Protein AF-A0A318UKC9-F1 (afdb_monomer_lite)

Secondary structure (DSSP, 8-state):
--EEEEEEEE-----TT-TT----TT-EEEEEEETTTTEEEEE-TTS-EEEEEBTTTEEEE-TTGGGS-HHHHHHHHHHHTSEEETTEEEEEHHHHHHHH---HHHHHHHHHHHHHTTSEEEEE-TTSPEEEEE------

pLDDT: mean 85.97, std 11.5, range [33.5, 97.12]

Radius of gyration: 19.3 Å; chains: 1; bounding box: 44×30×53 Å

Foldseek 3Di:
DDKDWFKKAFQDDDPPVDPPFPDDHRDIDIFIADPVQQWTWDQTPVRDIDIAHDPPGIDTDDVVVVPDDPLLNQLLVQQCPADQDPNFRKDFLVSSCVRRVDDSVVVVVSLVVCVVQVQWDWDADPVGTIMITGPHRDDD

Sequence (140 aa):
MKTQDVKFKVTKIEDSRKNGSTIEIGSIYDGILNKNNNAVWFNDVNDQSWVFWVNDTCELIDQNEQFLTELEQQVVSALKDGDDFEDMPTECIENLEDRTGMSTKVLRGVLSSLIKKDIVQSGEFPNGLTAFHYRGISHS

Structure (mmCIF, N/CA/C/O backbone):
data_AF-A0A318UKC9-F1
#
_entry.id   AF-A0A318UKC9-F1
#
loop_
_atom_site.group_PDB
_atom_site.id
_atom_site.type_symbol
_atom_site.label_atom_id
_atom_site.label_alt_id
_atom_site.label_comp_id
_atom_site.label_asym_id
_atom_site.label_entity_id
_atom_site.label_seq_id
_atom_site.pdbx_PDB_ins_code
_atom_site.Cartn_x
_atom_site.Cartn_y
_atom_site.Cartn_z
_atom_site.occupancy
_atom_site.B_iso_or_equiv
_atom_site.auth_seq_id
_atom_site.auth_comp_id
_atom_site.auth_asym_id
_atom_site.auth_atom_id
_atom_site.pdbx_PDB_model_num
ATOM 1 N N . MET A 1 1 ? -0.225 -17.205 25.762 1.00 57.81 1 MET A N 1
ATOM 2 C CA . MET A 1 1 ? -1.054 -16.596 24.696 1.00 57.81 1 MET A CA 1
ATOM 3 C C . MET A 1 1 ? -0.142 -15.767 23.818 1.00 57.81 1 MET A C 1
ATOM 5 O O . MET A 1 1 ? 0.728 -15.107 24.368 1.00 57.81 1 MET A O 1
ATOM 9 N N . LYS A 1 2 ? -0.284 -15.843 22.490 1.00 72.62 2 LYS A N 1
ATOM 10 C CA . LYS A 1 2 ? 0.445 -14.958 21.574 1.00 72.62 2 LYS A CA 1
ATOM 11 C C . LYS A 1 2 ? -0.449 -13.759 21.272 1.00 72.62 2 LYS A C 1
ATOM 13 O O . LYS A 1 2 ? -1.418 -13.896 20.528 1.00 72.62 2 LYS A O 1
ATOM 18 N N . THR A 1 3 ? -0.143 -12.631 21.897 1.00 85.62 3 THR A N 1
ATOM 19 C CA . THR A 1 3 ? -0.773 -11.337 21.625 1.00 85.62 3 THR A CA 1
ATOM 20 C C . THR A 1 3 ? 0.171 -10.474 20.796 1.00 85.62 3 THR A C 1
ATOM 22 O O . THR A 1 3 ? 1.388 -10.610 20.921 1.00 85.62 3 THR A O 1
ATOM 25 N N . GLN A 1 4 ? -0.380 -9.630 19.930 1.00 84.25 4 GLN A N 1
ATOM 26 C CA . GLN A 1 4 ? 0.377 -8.689 19.108 1.00 84.25 4 GLN A CA 1
ATOM 27 C C . GLN A 1 4 ? -0.397 -7.376 19.007 1.00 84.25 4 GLN A C 1
ATOM 29 O O . GLN A 1 4 ? -1.589 -7.403 18.712 1.00 84.25 4 GLN A O 1
ATOM 34 N N . ASP A 1 5 ? 0.277 -6.250 19.218 1.00 88.06 5 ASP A N 1
ATOM 35 C CA . ASP A 1 5 ? -0.283 -4.934 18.924 1.00 88.06 5 ASP A CA 1
ATOM 36 C C . ASP A 1 5 ? -0.453 -4.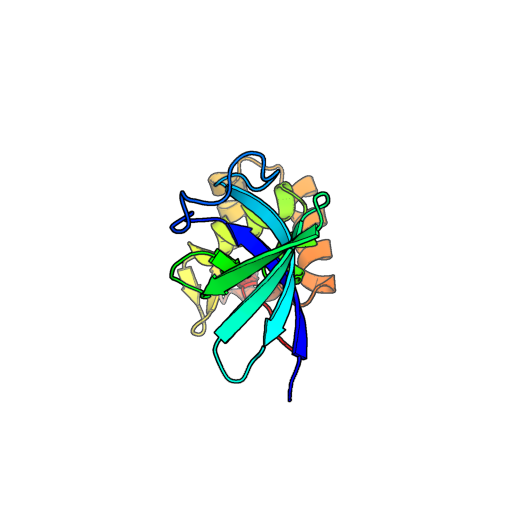777 17.410 1.00 88.06 5 ASP A C 1
ATOM 38 O O . ASP A 1 5 ? 0.478 -4.991 16.628 1.00 88.06 5 ASP A O 1
ATOM 42 N N . VAL A 1 6 ? -1.668 -4.444 16.992 1.00 87.94 6 VAL A N 1
ATOM 43 C CA . VAL A 1 6 ? -2.055 -4.302 15.589 1.00 87.94 6 VAL A CA 1
ATOM 44 C C . VAL A 1 6 ? -2.892 -3.049 15.412 1.00 87.94 6 VAL A C 1
ATOM 46 O O . VAL A 1 6 ? -3.550 -2.585 16.342 1.00 87.94 6 VAL A O 1
ATOM 49 N N . LYS A 1 7 ? -2.935 -2.547 14.184 1.00 89.56 7 LYS A N 1
ATOM 50 C CA . LYS A 1 7 ? -3.990 -1.629 13.776 1.00 89.56 7 LYS A CA 1
ATOM 51 C C . LYS A 1 7 ? -5.026 -2.389 12.978 1.00 89.56 7 LYS A C 1
ATOM 53 O O . LYS A 1 7 ? -4.699 -3.311 12.234 1.00 89.56 7 LYS A O 1
ATOM 58 N N . PHE A 1 8 ? -6.279 -2.017 13.154 1.00 90.88 8 PHE A N 1
ATOM 59 C CA . PHE A 1 8 ? -7.389 -2.673 12.487 1.00 90.88 8 PHE A CA 1
ATOM 60 C C . PHE A 1 8 ? -8.393 -1.635 12.011 1.00 90.88 8 PHE A C 1
ATOM 62 O O . PHE A 1 8 ? -8.624 -0.627 12.679 1.00 90.88 8 PHE A O 1
ATOM 69 N N . LYS A 1 9 ? -8.979 -1.891 10.845 1.00 90.75 9 LYS A N 1
ATOM 70 C CA . LYS A 1 9 ? -10.078 -1.116 10.285 1.00 90.75 9 LYS A CA 1
ATOM 71 C C . LYS A 1 9 ? -11.385 -1.817 10.595 1.00 90.75 9 LYS A C 1
ATOM 73 O O . LYS A 1 9 ? -11.532 -3.006 10.318 1.00 90.75 9 LYS A O 1
ATOM 78 N N . VAL A 1 10 ? -12.340 -1.088 11.153 1.00 91.75 10 VAL A N 1
ATOM 79 C CA . VAL A 1 10 ? -13.670 -1.634 11.440 1.00 91.75 10 VAL A CA 1
ATOM 80 C C . VAL A 1 10 ? -14.462 -1.718 10.142 1.00 91.75 10 VAL A C 1
ATOM 82 O O . VAL A 1 10 ? -14.652 -0.712 9.464 1.00 91.75 10 VAL A O 1
ATOM 85 N N . THR A 1 11 ? -14.941 -2.905 9.786 1.00 90.75 11 THR A N 1
ATOM 86 C CA . THR A 1 11 ? -15.763 -3.119 8.581 1.00 90.75 11 THR A CA 1
ATOM 87 C C . THR A 1 11 ? -17.241 -3.257 8.925 1.00 90.75 11 THR A C 1
ATOM 89 O O . THR A 1 11 ? -18.104 -2.931 8.110 1.00 90.75 11 THR A O 1
ATOM 92 N N . LYS A 1 12 ? -17.545 -3.702 10.149 1.00 89.50 12 LYS A N 1
ATOM 93 C CA . LYS A 1 12 ? -18.904 -3.973 10.613 1.00 89.50 12 LYS A CA 1
ATOM 94 C C . LYS A 1 12 ? -18.997 -3.816 12.129 1.00 89.50 12 LYS A C 1
ATOM 96 O O . LYS A 1 12 ? -18.085 -4.199 12.856 1.00 89.50 12 LYS A O 1
ATOM 101 N N . ILE A 1 13 ? -20.127 -3.301 12.609 1.00 88.06 13 ILE A N 1
ATOM 102 C CA . ILE A 1 13 ? -20.457 -3.219 14.037 1.00 88.06 13 ILE A CA 1
ATOM 103 C C . ILE A 1 13 ? -21.715 -4.053 14.272 1.00 88.06 13 ILE A C 1
ATOM 105 O O . ILE A 1 13 ? -22.770 -3.748 13.721 1.00 88.06 13 ILE A O 1
ATOM 109 N N . GLU A 1 14 ? -21.605 -5.112 15.073 1.00 82.88 14 GLU A N 1
ATOM 110 C CA . GLU A 1 14 ? -22.735 -6.008 15.363 1.00 82.88 14 GLU A CA 1
ATOM 111 C C . GLU A 1 14 ? -23.378 -5.756 16.729 1.00 82.88 14 GLU A C 1
ATOM 113 O O . GLU A 1 14 ? -24.578 -5.973 16.896 1.00 82.88 14 GLU A O 1
ATOM 118 N N . ASP A 1 15 ? -22.615 -5.275 17.717 1.00 77.44 15 ASP A N 1
ATOM 119 C CA . ASP A 1 15 ? -23.153 -5.043 19.061 1.00 77.44 15 ASP A CA 1
ATOM 120 C C . ASP A 1 15 ? -23.830 -3.671 19.168 1.00 77.44 15 ASP A C 1
ATOM 122 O O . ASP A 1 15 ? -23.284 -2.707 19.706 1.00 77.44 15 ASP A O 1
ATOM 126 N N . SER A 1 16 ? -25.068 -3.600 18.673 1.00 69.31 16 SER A N 1
ATOM 127 C CA . SER A 1 16 ? -25.910 -2.397 18.694 1.00 69.31 16 SER A CA 1
ATOM 128 C C . SER A 1 16 ? -26.365 -1.966 20.096 1.00 69.31 16 SER A C 1
ATOM 130 O O . SER A 1 16 ? -27.087 -0.980 20.230 1.00 69.31 16 SER A O 1
ATOM 132 N N . ARG A 1 17 ? -26.008 -2.708 21.156 1.00 69.44 17 ARG A N 1
ATOM 133 C CA . ARG A 1 17 ? -26.390 -2.383 22.544 1.00 69.44 17 ARG A CA 1
ATOM 134 C C . ARG A 1 17 ? -25.463 -1.343 23.172 1.00 69.44 17 ARG A C 1
ATOM 136 O O . AR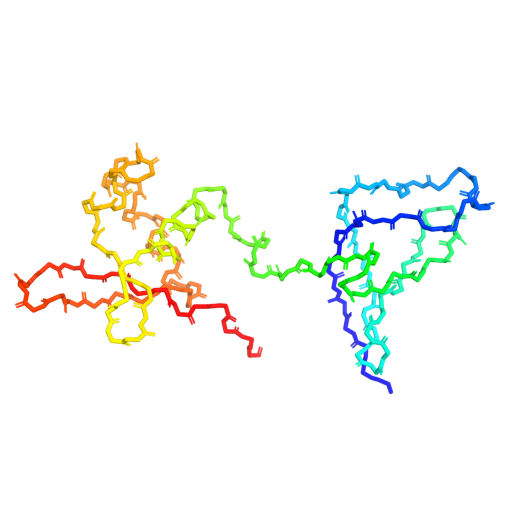G A 1 17 ? -25.799 -0.775 24.211 1.00 69.44 17 ARG A O 1
ATOM 143 N N . LYS A 1 18 ? -24.302 -1.097 22.566 1.00 69.88 18 LYS A N 1
ATOM 144 C CA . LYS A 1 18 ? -23.302 -0.148 23.055 1.00 69.88 18 LYS A CA 1
ATOM 145 C C . LYS A 1 18 ? -23.519 1.228 22.442 1.00 69.88 18 LYS A C 1
ATOM 147 O O . LYS A 1 18 ? -22.954 1.580 21.413 1.00 69.88 18 LYS A O 1
ATOM 152 N N . ASN A 1 19 ? -24.368 2.005 23.102 1.00 65.06 19 ASN A N 1
ATOM 153 C CA . ASN A 1 19 ? -24.628 3.390 22.729 1.00 65.06 19 ASN A CA 1
ATOM 154 C C . ASN A 1 19 ? -23.499 4.311 23.220 1.00 65.06 19 ASN A C 1
ATOM 156 O O . ASN A 1 19 ? -22.977 4.126 24.321 1.00 65.06 19 ASN A O 1
ATOM 160 N N . GLY A 1 20 ? -23.147 5.314 22.410 1.00 67.38 20 GLY A N 1
ATOM 161 C CA . GLY A 1 20 ? -22.132 6.320 22.749 1.00 67.38 20 GLY A CA 1
ATOM 162 C C . GLY A 1 20 ? -20.681 5.863 22.579 1.00 67.38 20 GLY A C 1
ATOM 163 O O . GLY A 1 20 ? -19.786 6.509 23.113 1.00 67.38 20 GLY A O 1
ATOM 164 N N . SER A 1 21 ? -20.434 4.760 21.873 1.00 71.25 21 SER A N 1
ATOM 165 C CA . SER A 1 21 ? -19.072 4.378 21.494 1.00 71.25 21 SER A CA 1
ATOM 166 C C . SER A 1 21 ? -18.507 5.328 20.437 1.00 71.25 21 SER A C 1
ATOM 168 O O . SER A 1 21 ? -19.258 5.852 19.616 1.00 71.25 21 SER A O 1
ATOM 170 N N . THR A 1 22 ? -17.189 5.531 20.449 1.00 80.31 22 THR A N 1
ATOM 171 C CA . THR A 1 22 ? -16.473 6.321 19.432 1.00 80.31 22 THR A CA 1
ATOM 172 C C . THR A 1 22 ? -16.059 5.496 18.211 1.00 80.31 22 THR A C 1
ATOM 174 O O . THR A 1 22 ? -15.334 5.975 17.338 1.00 80.31 22 THR A O 1
ATOM 177 N N . ILE A 1 23 ? -16.503 4.238 18.151 1.00 85.56 23 ILE A N 1
ATOM 178 C CA . ILE A 1 23 ? -16.185 3.334 17.055 1.00 85.56 23 ILE A CA 1
ATOM 179 C C . ILE A 1 23 ? -17.061 3.629 15.845 1.00 85.56 23 ILE A C 1
ATOM 181 O O . ILE A 1 23 ? -18.289 3.601 15.921 1.00 85.56 23 ILE A O 1
ATOM 185 N N . GLU A 1 24 ? -16.409 3.817 14.704 1.00 85.88 24 GLU A N 1
ATOM 186 C CA . GLU A 1 24 ? -17.044 4.090 13.423 1.00 85.88 24 GLU A CA 1
ATOM 1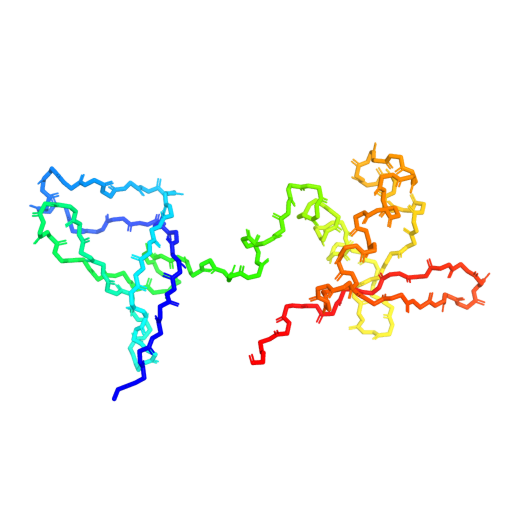87 C C . GLU A 1 24 ? -16.602 3.069 12.369 1.00 85.88 24 GLU A C 1
ATOM 189 O O . GLU A 1 24 ? -15.447 2.639 12.328 1.00 85.88 24 GLU A O 1
ATOM 194 N N . ILE A 1 25 ? -17.529 2.678 11.489 1.00 88.50 25 ILE A N 1
ATOM 195 C CA . ILE A 1 25 ? -17.214 1.820 10.341 1.00 88.50 25 ILE A CA 1
ATOM 196 C C . ILE A 1 25 ? -16.300 2.592 9.385 1.00 88.50 25 ILE A C 1
ATOM 198 O O . ILE A 1 25 ? -16.585 3.726 9.014 1.00 88.50 25 ILE A O 1
ATOM 202 N N . GLY A 1 26 ? -15.218 1.949 8.956 1.00 84.38 26 GLY A N 1
ATOM 203 C CA . GLY A 1 26 ? -14.197 2.513 8.079 1.00 84.38 26 GLY A CA 1
ATOM 204 C C . GLY A 1 26 ? -13.016 3.142 8.818 1.00 84.38 26 GLY A C 1
ATOM 205 O O . GLY A 1 26 ? -11.966 3.318 8.199 1.00 84.38 26 GLY A O 1
ATOM 206 N N . SER A 1 27 ? -13.153 3.417 10.117 1.00 86.62 27 SER A N 1
ATOM 207 C CA . SER A 1 27 ? -12.098 4.008 10.943 1.00 86.62 27 SER A CA 1
ATOM 208 C C . SER A 1 27 ? -11.066 2.971 11.392 1.00 86.62 27 SER A C 1
ATOM 210 O O . SER A 1 27 ? -11.361 1.776 11.505 1.00 86.62 27 SER A O 1
ATOM 212 N N . ILE A 1 28 ? -9.836 3.441 11.619 1.00 89.56 28 ILE A N 1
ATOM 213 C CA . ILE A 1 28 ? -8.681 2.622 12.005 1.00 89.56 28 ILE A CA 1
ATOM 214 C C . ILE A 1 28 ? -8.339 2.890 13.469 1.00 89.56 28 ILE A C 1
ATOM 216 O O . ILE A 1 28 ? -8.173 4.043 13.863 1.00 89.56 28 ILE A O 1
ATOM 220 N N . TYR A 1 29 ? -8.171 1.821 14.246 1.00 90.25 29 TYR A N 1
ATOM 221 C CA . TYR A 1 29 ? -7.848 1.880 15.671 1.00 90.25 29 TYR A CA 1
ATOM 222 C C . TYR A 1 29 ? -6.661 0.974 16.011 1.00 90.25 29 TYR A C 1
ATOM 224 O O . TYR A 1 29 ? -6.358 0.026 15.283 1.00 90.25 29 TYR A O 1
ATOM 232 N N . ASP A 1 30 ? -6.000 1.262 17.130 1.00 90.12 30 ASP A N 1
ATOM 233 C CA . ASP A 1 30 ? -4.956 0.423 17.723 1.00 90.12 30 ASP A CA 1
ATOM 234 C C . ASP A 1 30 ? -5.585 -0.602 18.673 1.00 90.12 30 ASP A C 1
ATOM 236 O O . ASP A 1 30 ? -6.351 -0.241 19.564 1.00 90.12 30 ASP A O 1
ATOM 240 N N . GLY A 1 31 ? -5.272 -1.883 18.494 1.00 90.56 31 GLY A N 1
ATOM 241 C CA . GLY A 1 31 ? -5.824 -2.969 19.298 1.00 90.56 31 GLY A CA 1
ATOM 242 C C . GLY A 1 31 ? -4.839 -4.111 19.512 1.00 90.56 31 GLY A C 1
ATOM 243 O O . GLY A 1 31 ? -3.746 -4.145 18.953 1.00 90.56 31 GLY A O 1
ATOM 244 N N . ILE A 1 32 ? -5.245 -5.079 20.330 1.00 91.50 32 ILE A N 1
ATOM 245 C CA . ILE A 1 32 ? -4.429 -6.246 20.670 1.00 91.50 32 ILE A CA 1
ATOM 246 C C . ILE A 1 32 ? -5.004 -7.465 19.954 1.00 91.50 32 ILE A C 1
ATOM 248 O O . ILE A 1 32 ? -6.060 -7.977 20.331 1.00 91.50 32 ILE A O 1
ATOM 252 N N . LEU A 1 33 ? -4.303 -7.958 18.935 1.00 91.19 33 LEU A N 1
ATOM 253 C CA . LEU A 1 33 ? -4.641 -9.203 18.255 1.00 91.19 33 LEU A CA 1
ATOM 254 C C . LEU A 1 33 ? -4.284 -10.391 19.138 1.00 91.19 33 LEU A C 1
ATOM 256 O O . LEU A 1 33 ? -3.128 -10.590 19.517 1.00 91.19 33 LEU A O 1
ATOM 260 N N . ASN A 1 34 ? -5.262 -11.249 19.379 1.00 90.75 34 ASN A N 1
ATOM 261 C CA . ASN A 1 34 ? -5.047 -12.576 19.917 1.00 90.75 34 ASN A CA 1
ATOM 262 C C . ASN A 1 34 ? -4.964 -13.584 18.760 1.00 90.75 34 ASN A C 1
ATOM 264 O O . ASN A 1 34 ? -5.959 -13.929 18.121 1.00 90.75 34 ASN A O 1
ATOM 268 N N . LYS A 1 35 ? -3.750 -14.085 18.498 1.00 84.25 35 LYS A N 1
ATOM 269 C CA . LYS A 1 35 ? -3.484 -14.995 17.369 1.00 84.25 35 LYS A CA 1
ATOM 270 C C . LYS A 1 35 ? -4.170 -16.355 17.503 1.00 84.25 35 LYS A C 1
ATOM 272 O O . LYS A 1 35 ? -4.291 -17.068 16.516 1.00 84.25 35 LYS A O 1
ATOM 277 N N . ASN A 1 36 ? -4.602 -16.734 18.707 1.00 86.62 36 ASN A N 1
ATOM 278 C CA . ASN A 1 36 ? -5.221 -18.039 18.932 1.00 86.62 36 ASN A CA 1
ATOM 279 C C . ASN A 1 36 ? -6.678 -18.089 18.455 1.00 86.62 36 ASN A C 1
ATOM 281 O O . ASN A 1 36 ? -7.154 -19.159 18.094 1.00 86.62 36 ASN A O 1
ATOM 285 N N . ASN A 1 37 ? -7.391 -16.962 18.499 1.00 88.25 37 ASN A N 1
ATOM 286 C CA . ASN A 1 37 ? -8.809 -16.875 18.141 1.00 88.25 37 ASN A CA 1
ATOM 287 C C . ASN A 1 37 ? -9.087 -15.847 17.034 1.00 88.25 37 ASN A C 1
ATOM 289 O O . ASN A 1 37 ? -10.248 -15.567 16.765 1.00 88.25 37 ASN A O 1
ATOM 293 N N . ASN A 1 38 ? -8.039 -15.304 16.407 1.00 89.62 38 ASN A N 1
ATOM 294 C CA . ASN A 1 38 ? -8.125 -14.345 15.307 1.00 89.62 38 ASN A CA 1
ATOM 295 C C . ASN A 1 38 ? -9.042 -13.145 15.619 1.00 89.62 38 ASN A C 1
ATOM 297 O O . ASN A 1 38 ? -9.856 -12.725 14.795 1.00 89.62 38 ASN A O 1
ATOM 301 N N . ALA A 1 39 ? -8.932 -12.628 16.845 1.00 92.38 39 ALA A N 1
ATOM 302 C CA . ALA A 1 39 ? -9.757 -11.537 17.340 1.00 92.38 39 ALA A CA 1
ATOM 303 C C . ALA A 1 39 ? -8.892 -10.395 17.874 1.00 92.38 39 ALA A C 1
ATOM 305 O O . ALA A 1 39 ? -7.903 -10.626 18.573 1.00 92.38 39 ALA A O 1
ATOM 306 N N . VAL A 1 40 ? -9.291 -9.166 17.573 1.00 91.88 40 VAL A N 1
ATOM 307 C CA . VAL A 1 40 ? -8.681 -7.939 18.072 1.00 91.88 40 VAL A CA 1
ATOM 308 C C . VAL A 1 40 ? -9.489 -7.422 19.250 1.00 91.88 40 VAL A C 1
ATOM 310 O O . VAL A 1 40 ? -10.701 -7.229 19.159 1.00 91.88 40 VAL A O 1
ATOM 313 N N . TRP A 1 41 ? -8.810 -7.207 20.370 1.00 92.81 41 TRP A N 1
ATOM 314 C CA . TRP A 1 41 ? -9.374 -6.561 21.546 1.00 92.81 41 TRP A CA 1
ATOM 315 C C . TRP A 1 41 ? -9.066 -5.072 21.515 1.00 92.81 41 TRP A C 1
ATOM 317 O O . TRP A 1 41 ? -7.922 -4.671 21.300 1.00 92.81 41 TRP A O 1
ATOM 327 N N . PHE A 1 42 ? -10.091 -4.264 21.752 1.00 90.69 42 PHE A N 1
ATOM 328 C CA . PHE A 1 42 ? -10.003 -2.811 21.754 1.00 90.69 42 PHE A CA 1
ATOM 329 C C . PHE A 1 42 ? -10.754 -2.250 22.958 1.00 90.69 42 PHE A C 1
ATOM 331 O O . PHE A 1 42 ? -11.857 -2.699 23.256 1.00 90.69 42 PHE A O 1
ATOM 338 N N . ASN A 1 43 ? -10.174 -1.264 23.636 1.00 89.56 43 ASN A N 1
ATOM 339 C CA . ASN A 1 43 ? -10.858 -0.521 24.687 1.00 89.56 43 ASN A CA 1
ATOM 340 C C . ASN A 1 43 ? -11.095 0.903 24.191 1.00 89.56 43 ASN A C 1
ATOM 342 O O . ASN A 1 43 ? -10.147 1.622 23.885 1.00 89.56 43 ASN A O 1
ATOM 346 N N . ASP A 1 44 ? -12.366 1.275 24.101 1.00 83.94 44 ASP A N 1
ATOM 347 C CA . ASP A 1 44 ? -12.796 2.621 23.740 1.00 83.94 44 ASP A CA 1
ATOM 348 C C . ASP A 1 44 ? -12.478 3.615 24.874 1.00 83.94 44 ASP A C 1
ATOM 350 O O . ASP A 1 44 ? -12.352 3.223 26.035 1.00 83.94 44 ASP A O 1
ATOM 354 N N . VAL A 1 45 ? -12.431 4.913 24.565 1.00 82.44 45 VAL A N 1
ATOM 355 C CA . VAL A 1 45 ? -12.186 6.004 25.530 1.00 82.44 45 VAL A CA 1
ATOM 356 C C . VAL A 1 45 ? -13.237 6.079 26.641 1.00 82.44 45 VAL A C 1
ATOM 358 O O . VAL A 1 45 ? -12.998 6.677 27.684 1.00 82.44 45 VAL A O 1
ATOM 361 N N . ASN A 1 46 ? -14.395 5.458 26.418 1.00 83.50 46 ASN A N 1
ATOM 362 C CA . ASN A 1 46 ? -15.496 5.351 27.371 1.00 83.50 46 ASN A CA 1
ATOM 363 C C . ASN A 1 46 ? -15.439 4.056 28.209 1.00 83.50 46 ASN A C 1
ATOM 365 O O . ASN A 1 46 ? -16.477 3.599 28.687 1.00 83.50 46 ASN A O 1
ATOM 369 N N . ASP A 1 47 ? -14.265 3.420 28.317 1.00 81.12 47 ASP A N 1
ATOM 370 C CA . ASP A 1 47 ? -14.036 2.136 29.002 1.00 81.12 47 ASP A CA 1
ATOM 371 C C . ASP A 1 47 ? -14.913 0.980 28.479 1.00 81.12 47 ASP A C 1
ATOM 373 O O . ASP A 1 47 ? -15.208 0.005 29.176 1.00 81.12 47 ASP A O 1
ATOM 377 N N . GLN A 1 48 ? -15.342 1.058 27.215 1.00 84.56 48 GLN A N 1
ATOM 378 C CA . GLN A 1 48 ? -16.094 -0.015 26.570 1.00 84.56 48 GLN A CA 1
ATOM 379 C C . GLN A 1 48 ? -15.133 -0.983 25.875 1.00 84.56 48 GLN A C 1
ATOM 381 O O . GLN A 1 48 ? -14.437 -0.606 24.935 1.00 84.56 48 GLN A O 1
ATOM 386 N N . SER A 1 49 ? -15.130 -2.251 26.293 1.00 88.25 49 SER A N 1
ATOM 387 C CA . SER A 1 49 ? -14.285 -3.290 25.686 1.00 88.25 49 SER A CA 1
ATOM 388 C C . SER A 1 49 ? -14.957 -3.953 24.495 1.00 88.25 49 SER A C 1
ATOM 390 O O . SER A 1 49 ? -16.016 -4.566 24.634 1.00 88.25 49 SER A O 1
ATOM 392 N N . TRP A 1 50 ? -14.334 -3.875 23.333 1.00 89.31 50 TRP A N 1
ATOM 393 C CA . TRP A 1 50 ? -14.786 -4.442 22.073 1.00 89.31 50 TRP A CA 1
ATOM 394 C C . TRP A 1 50 ? -13.922 -5.620 21.642 1.00 89.31 50 TRP A C 1
ATOM 396 O O . TRP A 1 50 ? -12.726 -5.686 21.927 1.00 89.31 50 TRP A O 1
ATOM 406 N N . VAL A 1 51 ? -14.560 -6.548 20.935 1.00 91.88 51 VAL A N 1
ATOM 407 C CA . VAL A 1 51 ? -13.905 -7.680 20.288 1.00 91.88 51 VAL A CA 1
ATOM 408 C C . VAL A 1 51 ? -14.293 -7.636 18.821 1.00 91.88 51 VAL A C 1
ATOM 410 O O . VAL A 1 51 ? -15.479 -7.711 18.506 1.00 91.88 51 VAL A O 1
ATOM 413 N N . PHE A 1 52 ? -13.297 -7.514 17.951 1.00 92.25 52 PHE A N 1
ATOM 414 C CA . PHE A 1 52 ? -13.472 -7.558 16.507 1.00 92.25 52 PHE A CA 1
ATOM 415 C C . PHE A 1 52 ? -12.835 -8.823 15.947 1.00 92.25 52 PHE A C 1
ATOM 417 O O . PHE A 1 52 ? -11.665 -9.104 16.190 1.00 92.25 52 PHE A O 1
ATOM 424 N N . TRP A 1 53 ? -13.605 -9.592 15.196 1.00 92.44 53 TRP A N 1
ATOM 425 C CA . TRP A 1 53 ? -13.144 -10.765 14.464 1.00 92.44 53 TRP A CA 1
ATOM 426 C C . TRP A 1 53 ? -12.511 -10.346 13.139 1.00 92.44 53 TRP A C 1
ATOM 428 O O . TRP A 1 53 ? -13.155 -9.666 12.331 1.00 92.44 53 TRP A O 1
ATOM 438 N N . VAL A 1 54 ? -11.261 -10.762 12.929 1.00 89.81 54 VAL A N 1
ATOM 439 C CA . VAL A 1 54 ? -10.501 -10.474 11.708 1.00 89.81 54 VAL A CA 1
ATOM 440 C C . VAL A 1 54 ? -11.140 -11.199 10.519 1.00 89.81 54 VAL A C 1
ATOM 442 O O . VAL A 1 54 ? -11.437 -12.391 10.612 1.00 89.81 54 VAL A O 1
ATOM 445 N N . ASN A 1 55 ? -11.303 -10.485 9.402 1.00 88.06 55 ASN A N 1
ATOM 446 C CA . ASN A 1 55 ? -11.995 -10.881 8.165 1.00 88.06 55 ASN A CA 1
ATOM 447 C C . ASN A 1 55 ? -13.526 -11.014 8.272 1.00 88.06 55 ASN A C 1
ATOM 449 O O . ASN A 1 55 ? -14.153 -11.531 7.351 1.00 88.06 55 ASN A O 1
ATOM 453 N N . ASP A 1 56 ? -14.133 -10.550 9.365 1.00 90.56 56 ASP A N 1
ATOM 454 C CA . ASP A 1 56 ? -15.595 -10.514 9.521 1.00 90.56 56 ASP A CA 1
ATOM 455 C C . ASP A 1 56 ? -16.058 -9.114 9.944 1.00 90.56 56 ASP A C 1
ATOM 457 O O . ASP A 1 56 ? -16.726 -8.402 9.195 1.00 90.56 56 ASP A O 1
ATOM 461 N N . THR A 1 57 ? -15.604 -8.663 11.115 1.00 90.75 57 THR A N 1
ATOM 462 C CA . THR A 1 57 ? -15.962 -7.341 11.673 1.00 90.75 57 THR A CA 1
ATOM 463 C C . THR A 1 57 ? -14.827 -6.320 11.618 1.00 90.75 57 THR A C 1
ATOM 465 O O . THR A 1 57 ? -15.062 -5.119 11.783 1.00 90.75 57 THR A O 1
ATOM 468 N N . CYS A 1 58 ? -13.599 -6.777 11.362 1.00 90.69 58 CYS A N 1
ATOM 469 C CA . CYS A 1 58 ? -12.472 -5.912 11.058 1.00 90.69 58 CYS A CA 1
ATOM 470 C C . CYS A 1 58 ? -11.502 -6.530 10.052 1.00 90.69 58 CYS A C 1
ATOM 472 O O . CYS A 1 58 ? -11.433 -7.746 9.883 1.00 90.69 58 CYS A O 1
ATOM 474 N N . GLU A 1 59 ? -10.699 -5.670 9.443 1.00 89.94 59 GLU A N 1
ATOM 475 C CA . GLU A 1 59 ? -9.529 -6.039 8.652 1.00 89.94 59 GLU A CA 1
ATOM 476 C C . GLU A 1 59 ? -8.282 -5.556 9.388 1.00 89.94 59 GLU A C 1
ATOM 478 O O . GLU A 1 59 ? -8.246 -4.430 9.895 1.00 89.94 59 GLU A O 1
ATOM 483 N N . LEU A 1 60 ? -7.260 -6.407 9.487 1.00 87.56 60 LEU A N 1
ATOM 484 C CA . LEU A 1 60 ? -5.968 -5.972 10.008 1.00 87.56 60 LEU A CA 1
ATOM 485 C C . LEU A 1 60 ? -5.321 -5.062 8.974 1.00 87.56 60 LEU A C 1
ATOM 487 O O . LEU A 1 60 ? -5.191 -5.438 7.813 1.00 87.56 60 LEU A O 1
ATOM 491 N N . ILE A 1 61 ? -4.909 -3.878 9.412 1.00 80.12 61 ILE A N 1
ATOM 492 C CA . ILE A 1 61 ? -4.083 -3.015 8.584 1.00 80.12 61 ILE A CA 1
ATOM 493 C C . ILE A 1 61 ? -2.659 -3.511 8.745 1.00 80.12 61 ILE A C 1
ATOM 495 O O . ILE A 1 61 ? -2.094 -3.456 9.843 1.00 80.12 61 ILE A O 1
ATOM 499 N N . ASP A 1 62 ? -2.107 -4.031 7.653 1.00 65.19 62 ASP A N 1
ATOM 500 C CA . ASP A 1 62 ? -0.706 -4.404 7.604 1.00 65.19 62 ASP A CA 1
ATOM 501 C C . ASP A 1 62 ? 0.121 -3.166 7.977 1.00 65.19 62 ASP A C 1
ATOM 503 O O . ASP A 1 62 ? -0.049 -2.085 7.402 1.00 65.19 62 ASP A O 1
ATOM 507 N N . GLN A 1 63 ? 0.988 -3.292 8.986 1.00 55.47 63 GLN A N 1
ATOM 508 C CA . GLN A 1 63 ? 1.779 -2.158 9.469 1.00 55.47 63 GLN A CA 1
ATOM 509 C C . GLN A 1 63 ? 2.619 -1.561 8.335 1.00 55.47 63 GLN A C 1
ATOM 511 O O . GLN A 1 63 ? 2.858 -0.357 8.316 1.00 55.47 63 GLN A O 1
ATOM 516 N N . ASN A 1 64 ? 2.980 -2.371 7.340 1.00 50.47 64 ASN A N 1
ATOM 517 C CA . ASN A 1 64 ? 3.733 -1.928 6.178 1.00 50.47 64 ASN A CA 1
ATOM 518 C C . ASN A 1 64 ? 2.899 -1.158 5.147 1.00 50.47 64 ASN A C 1
ATOM 520 O O . ASN A 1 64 ? 3.429 -0.217 4.558 1.00 50.47 64 ASN A O 1
ATOM 524 N N . GLU A 1 65 ? 1.602 -1.446 4.982 1.00 51.25 65 GLU A N 1
ATOM 525 C CA . GLU A 1 65 ? 0.716 -0.610 4.149 1.00 51.25 65 GLU A CA 1
ATOM 526 C C . GLU A 1 65 ? 0.527 0.788 4.750 1.00 51.25 65 GLU A C 1
ATOM 528 O O . GLU A 1 65 ? 0.309 1.763 4.027 1.00 51.25 65 GLU A O 1
ATOM 533 N N . GLN A 1 66 ? 0.698 0.902 6.067 1.00 54.03 66 GLN A N 1
ATOM 534 C CA . GLN A 1 66 ? 0.602 2.162 6.791 1.00 54.03 66 GLN A CA 1
ATOM 535 C C . GLN A 1 66 ? 1.876 3.019 6.742 1.00 54.03 66 GLN A C 1
ATOM 537 O O . GLN A 1 66 ? 1.815 4.218 7.013 1.00 54.03 66 GLN A O 1
ATOM 542 N N . PHE A 1 67 ? 3.021 2.441 6.360 1.00 65.44 67 PHE A N 1
ATOM 543 C CA . PHE A 1 67 ? 4.251 3.196 6.090 1.00 65.44 67 PHE A CA 1
ATOM 544 C C . PHE A 1 67 ? 4.375 3.636 4.634 1.00 65.44 67 PHE A C 1
ATOM 546 O O . PHE A 1 67 ? 5.346 4.318 4.289 1.00 65.44 67 PHE A O 1
ATOM 553 N N . LEU A 1 68 ? 3.448 3.237 3.764 1.00 82.31 68 LEU A N 1
ATOM 554 C CA . LEU A 1 68 ? 3.428 3.714 2.394 1.00 82.31 68 LEU A CA 1
ATOM 555 C C . LEU A 1 68 ? 2.717 5.062 2.328 1.00 82.31 68 LEU A C 1
ATOM 557 O O . LEU A 1 68 ? 1.581 5.221 2.762 1.00 82.31 68 LEU A O 1
ATOM 561 N N . THR A 1 69 ? 3.404 6.041 1.757 1.00 89.69 69 THR A N 1
ATOM 562 C CA . THR A 1 69 ? 2.786 7.288 1.308 1.00 89.69 69 THR A CA 1
ATOM 563 C C . THR A 1 69 ? 1.752 6.999 0.218 1.00 89.69 69 THR A C 1
ATOM 565 O O . THR A 1 69 ? 1.829 5.972 -0.455 1.00 89.69 69 THR A O 1
ATOM 568 N N . GLU A 1 70 ? 0.818 7.921 -0.018 1.00 89.50 70 GLU A N 1
ATOM 569 C CA . GLU A 1 70 ? -0.195 7.783 -1.080 1.00 89.50 70 GLU A CA 1
ATOM 570 C C . GLU A 1 70 ? 0.435 7.467 -2.449 1.00 89.50 70 GLU A C 1
ATOM 572 O O . GLU A 1 70 ? -0.046 6.603 -3.180 1.00 89.50 70 GLU A O 1
ATOM 577 N N . LEU A 1 71 ? 1.573 8.099 -2.764 1.00 93.75 71 LEU A N 1
ATOM 578 C CA . LEU A 1 71 ? 2.307 7.843 -4.006 1.00 93.75 71 LEU A CA 1
ATOM 579 C C . LEU A 1 71 ? 2.885 6.423 -4.057 1.00 93.75 71 LEU A C 1
ATOM 581 O O . LEU A 1 71 ? 2.844 5.770 -5.096 1.00 93.75 71 LEU A O 1
ATOM 585 N N . GLU A 1 72 ? 3.421 5.932 -2.941 1.00 93.75 72 GLU A N 1
ATOM 586 C CA . GLU A 1 72 ? 3.929 4.563 -2.848 1.00 93.75 72 GLU A CA 1
ATOM 587 C C . GLU A 1 72 ? 2.805 3.532 -2.972 1.00 93.75 72 GLU A C 1
ATOM 589 O O . GLU A 1 72 ? 2.980 2.543 -3.678 1.00 93.75 72 GLU A O 1
ATOM 594 N N . GLN A 1 73 ? 1.649 3.773 -2.346 1.00 91.19 73 GLN A N 1
ATOM 595 C CA . GLN A 1 73 ? 0.474 2.906 -2.478 1.00 91.19 73 GLN A CA 1
ATOM 596 C C . GLN A 1 73 ? -0.010 2.844 -3.929 1.00 91.19 73 GLN A C 1
ATOM 598 O O . GLN A 1 73 ? -0.274 1.757 -4.443 1.00 91.19 73 GLN A O 1
ATOM 603 N N . GLN A 1 74 ? -0.062 3.989 -4.613 1.00 93.62 74 GLN A N 1
ATOM 604 C CA . GLN A 1 74 ? -0.461 4.045 -6.016 1.00 93.62 74 GLN A CA 1
ATOM 605 C C . GLN A 1 74 ? 0.511 3.270 -6.921 1.00 93.62 74 GLN A C 1
ATOM 607 O O . GLN A 1 74 ? 0.070 2.505 -7.777 1.00 93.62 74 GLN A O 1
ATOM 612 N N . VAL A 1 75 ? 1.826 3.409 -6.707 1.00 94.69 75 VAL A N 1
ATOM 613 C CA . VAL A 1 75 ? 2.840 2.652 -7.466 1.00 94.69 75 VAL A CA 1
ATOM 614 C C . VAL A 1 75 ? 2.770 1.156 -7.162 1.00 94.69 75 VAL A C 1
ATOM 616 O O . VAL A 1 75 ? 2.864 0.348 -8.081 1.00 94.69 75 VAL A O 1
ATOM 619 N N . VAL A 1 76 ? 2.558 0.764 -5.903 1.00 92.62 76 VAL A N 1
ATOM 620 C CA . VAL A 1 76 ? 2.375 -0.649 -5.534 1.00 92.62 76 VAL A CA 1
ATOM 621 C C . VAL A 1 76 ? 1.127 -1.235 -6.189 1.00 92.62 76 VAL A C 1
ATOM 623 O O . VAL A 1 76 ? 1.187 -2.359 -6.677 1.00 92.62 76 VAL A O 1
ATOM 626 N N . SER A 1 77 ? 0.018 -0.493 -6.241 1.00 91.44 77 SER A N 1
ATOM 627 C CA . SER A 1 77 ? -1.190 -0.943 -6.944 1.00 91.44 77 SER A CA 1
ATOM 628 C C . SER A 1 77 ? -0.914 -1.160 -8.430 1.00 91.44 77 SER A C 1
ATOM 630 O O . SER A 1 77 ? -1.264 -2.207 -8.960 1.00 91.44 77 SER A O 1
ATOM 632 N N . ALA A 1 78 ? -0.229 -0.214 -9.082 1.00 93.94 78 ALA A N 1
ATOM 633 C CA . ALA A 1 78 ? 0.138 -0.351 -10.488 1.00 93.94 78 ALA A CA 1
ATOM 634 C C . ALA A 1 78 ? 1.059 -1.560 -10.732 1.00 93.94 78 ALA A C 1
ATOM 636 O O . ALA A 1 78 ? 0.871 -2.274 -11.704 1.00 93.94 78 ALA A O 1
ATOM 637 N N . LEU A 1 79 ? 2.012 -1.834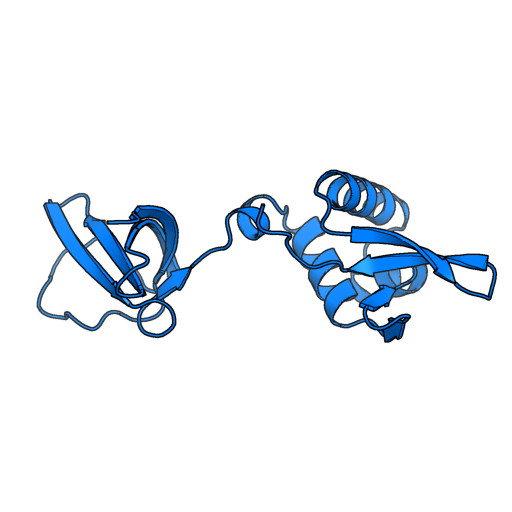 -9.836 1.00 92.94 79 LEU A N 1
ATOM 638 C CA . LEU A 1 79 ? 2.882 -3.010 -9.941 1.00 92.94 79 LEU A CA 1
ATOM 639 C C . LEU A 1 79 ? 2.129 -4.333 -9.758 1.00 92.94 79 LEU A C 1
ATOM 641 O O . LEU A 1 79 ? 2.397 -5.288 -10.478 1.00 92.94 79 LEU A O 1
ATOM 645 N N . LYS A 1 80 ? 1.197 -4.396 -8.798 1.00 90.06 80 LYS A N 1
ATOM 646 C CA . LYS A 1 80 ? 0.377 -5.591 -8.534 1.00 90.06 80 LYS A CA 1
ATOM 647 C C . LYS A 1 80 ? -0.485 -5.982 -9.731 1.00 90.06 80 LYS A C 1
ATOM 649 O O . LYS A 1 80 ? -0.715 -7.166 -9.939 1.00 90.06 80 LYS A O 1
ATOM 654 N N . ASP A 1 81 ? -0.935 -4.993 -10.495 1.00 87.81 81 ASP A N 1
ATOM 655 C CA . ASP A 1 81 ? -1.724 -5.201 -11.705 1.00 87.81 81 ASP A CA 1
ATOM 656 C C . ASP A 1 81 ? -0.838 -5.373 -12.957 1.00 87.81 81 ASP A C 1
ATOM 658 O O . ASP A 1 81 ? -1.345 -5.251 -14.076 1.00 87.81 81 ASP A O 1
ATOM 662 N N . GLY A 1 82 ? 0.486 -5.481 -12.797 1.00 84.31 82 GLY A N 1
ATOM 663 C CA . GLY A 1 82 ? 1.462 -5.621 -13.880 1.00 84.31 82 GLY A CA 1
ATOM 664 C C . GLY A 1 82 ? 1.484 -7.010 -14.511 1.00 84.31 82 GLY A C 1
ATOM 665 O O . GLY A 1 82 ? 0.740 -7.902 -14.108 1.00 84.31 82 GLY A O 1
ATOM 666 N N . ASP A 1 83 ? 2.355 -7.189 -15.501 1.00 84.31 83 ASP A N 1
ATOM 667 C CA . ASP A 1 83 ? 2.534 -8.486 -16.151 1.00 84.31 83 ASP A CA 1
ATOM 668 C C . ASP A 1 83 ? 3.276 -9.460 -15.224 1.00 84.31 83 ASP A C 1
ATOM 670 O O . ASP A 1 83 ? 4.227 -9.090 -14.528 1.00 84.31 83 ASP A O 1
ATOM 674 N N . ASP A 1 84 ? 2.881 -10.732 -15.255 1.00 84.44 84 ASP A N 1
ATOM 675 C CA . ASP A 1 84 ? 3.606 -11.793 -14.560 1.00 84.44 84 ASP A CA 1
ATOM 676 C C . ASP A 1 84 ? 4.910 -12.101 -15.312 1.00 84.44 84 ASP A C 1
ATOM 678 O O . ASP A 1 84 ? 4.917 -12.712 -16.385 1.00 84.44 84 ASP A O 1
ATOM 682 N N . PHE A 1 85 ? 6.039 -11.692 -14.734 1.00 83.00 85 PHE A N 1
ATOM 683 C CA . PHE A 1 85 ? 7.377 -12.013 -15.221 1.00 83.00 85 PHE A CA 1
ATOM 684 C C . PHE A 1 85 ? 8.163 -12.712 -14.111 1.00 83.00 85 PHE A C 1
ATOM 686 O O . PHE A 1 85 ? 8.272 -12.193 -13.005 1.00 83.00 85 PHE A O 1
ATOM 693 N N . GLU A 1 86 ? 8.699 -13.901 -14.401 1.00 80.94 86 GLU A N 1
ATOM 694 C CA . GLU A 1 86 ? 9.360 -14.763 -13.401 1.00 80.94 86 GLU A CA 1
ATOM 695 C C . GLU A 1 86 ? 8.480 -15.051 -12.170 1.00 80.94 86 GLU A C 1
ATOM 697 O O . GLU A 1 86 ? 8.941 -14.998 -11.031 1.00 80.94 86 GLU A O 1
ATOM 702 N N . ASP A 1 87 ? 7.195 -15.338 -12.405 1.00 83.12 87 ASP A N 1
ATOM 703 C CA . ASP A 1 87 ? 6.184 -15.581 -11.364 1.00 83.12 87 ASP A CA 1
ATOM 704 C C . ASP A 1 87 ? 6.002 -14.400 -10.382 1.00 83.12 87 ASP A C 1
ATOM 706 O O . ASP A 1 87 ? 5.508 -14.575 -9.264 1.00 83.12 87 ASP A O 1
ATOM 710 N N . MET A 1 88 ? 6.396 -13.187 -10.790 1.00 86.62 88 MET A N 1
ATOM 711 C CA . MET A 1 88 ? 6.254 -11.957 -10.014 1.00 86.62 88 MET A CA 1
ATOM 712 C C . MET A 1 88 ? 5.563 -10.858 -10.838 1.00 86.62 88 MET A C 1
ATOM 714 O O . MET A 1 88 ? 5.966 -10.616 -11.983 1.00 86.62 88 MET A O 1
ATOM 718 N N . PRO A 1 89 ? 4.602 -10.115 -10.255 1.00 92.00 89 PRO A N 1
ATOM 719 C CA . PRO A 1 89 ? 4.038 -8.936 -10.901 1.00 92.00 89 PRO A CA 1
ATOM 720 C C . PRO A 1 89 ? 5.136 -7.905 -11.154 1.00 92.00 89 PRO A C 1
ATOM 722 O O . PRO A 1 89 ? 5.841 -7.488 -10.224 1.00 92.00 89 PRO A O 1
ATOM 725 N N . THR A 1 90 ? 5.319 -7.537 -12.417 1.00 92.62 90 THR A N 1
ATOM 726 C CA . THR A 1 90 ? 6.472 -6.763 -12.870 1.00 92.62 90 THR A CA 1
ATOM 727 C C . THR A 1 90 ? 6.057 -5.668 -13.842 1.00 92.62 90 THR A C 1
ATOM 729 O O . THR A 1 90 ? 5.258 -5.893 -14.744 1.00 92.62 90 THR A O 1
ATOM 732 N N . GLU A 1 91 ? 6.655 -4.485 -13.699 1.00 94.75 91 GLU A N 1
ATOM 733 C CA . GLU A 1 91 ? 6.478 -3.377 -14.645 1.00 94.75 91 GLU A CA 1
ATOM 734 C C . GLU A 1 91 ? 7.795 -2.672 -14.974 1.00 94.75 91 GLU A C 1
ATOM 736 O O . GLU A 1 91 ? 8.737 -2.666 -14.175 1.00 94.75 91 GLU A O 1
ATOM 741 N N . CYS A 1 92 ? 7.851 -2.024 -16.142 1.00 94.12 92 CYS A N 1
ATOM 742 C CA . CYS A 1 92 ? 8.888 -1.037 -16.448 1.00 94.12 92 CYS A CA 1
ATOM 743 C C . CYS A 1 92 ? 8.459 0.373 -16.009 1.00 94.12 92 CYS A C 1
ATOM 745 O O . CYS A 1 92 ? 7.297 0.632 -15.687 1.00 94.12 92 CYS A O 1
ATOM 747 N N . ILE A 1 93 ? 9.406 1.315 -15.987 1.00 94.44 93 ILE A N 1
ATOM 748 C CA . ILE A 1 93 ? 9.113 2.682 -15.537 1.00 94.44 93 ILE A CA 1
ATOM 749 C C . ILE A 1 93 ? 8.140 3.413 -16.469 1.00 94.44 93 ILE A C 1
ATOM 751 O O . ILE A 1 93 ? 7.339 4.209 -15.988 1.00 94.44 93 ILE A O 1
ATOM 755 N N . GLU A 1 94 ? 8.193 3.130 -17.771 1.00 93.25 94 GLU A N 1
ATOM 756 C CA . GLU A 1 94 ? 7.309 3.723 -18.775 1.00 93.25 94 GLU A CA 1
ATOM 757 C C . GLU A 1 94 ? 5.853 3.297 -18.550 1.00 93.25 94 GLU A C 1
ATOM 759 O O . GLU A 1 94 ? 4.964 4.144 -18.501 1.00 93.25 94 GLU A O 1
ATOM 764 N N . ASN A 1 95 ? 5.611 2.009 -18.296 1.00 93.56 95 ASN A N 1
ATOM 765 C CA . ASN A 1 95 ? 4.270 1.517 -17.986 1.00 93.56 95 ASN A CA 1
ATOM 766 C C . ASN A 1 95 ? 3.748 2.105 -16.669 1.00 93.56 95 ASN A C 1
ATOM 768 O O . ASN A 1 95 ? 2.580 2.479 -16.566 1.00 93.56 95 ASN A O 1
ATOM 772 N N . LEU A 1 96 ? 4.606 2.242 -15.652 1.00 94.75 96 LEU A N 1
ATOM 773 C CA . LEU A 1 96 ? 4.215 2.895 -14.401 1.00 94.75 96 LEU A CA 1
ATOM 774 C C . LEU A 1 96 ? 3.852 4.369 -14.612 1.00 94.75 96 LEU A C 1
ATOM 776 O O . LEU A 1 96 ? 2.926 4.857 -13.965 1.00 94.75 96 LEU A O 1
ATOM 780 N N . GLU A 1 97 ? 4.541 5.077 -15.505 1.00 95.56 97 GLU A N 1
ATOM 781 C CA . GLU A 1 97 ? 4.214 6.459 -15.871 1.00 95.56 97 GLU A CA 1
ATOM 782 C C . GLU A 1 97 ? 2.826 6.547 -16.512 1.00 95.56 97 GLU A C 1
ATOM 784 O O . GLU A 1 97 ? 2.000 7.335 -16.046 1.00 95.56 97 GLU A O 1
ATOM 789 N N . ASP A 1 98 ? 2.514 5.660 -17.458 1.00 93.88 98 ASP A N 1
ATOM 790 C CA . ASP A 1 98 ? 1.198 5.606 -18.105 1.00 93.88 98 ASP A CA 1
ATOM 791 C C . ASP A 1 98 ? 0.067 5.247 -17.125 1.00 93.88 98 ASP A C 1
ATOM 793 O O . ASP A 1 98 ? -1.022 5.823 -17.179 1.00 93.88 98 ASP A O 1
ATOM 797 N N . ARG A 1 99 ? 0.316 4.320 -16.191 1.00 93.31 99 ARG A N 1
ATOM 798 C CA . ARG A 1 99 ? -0.704 3.834 -15.242 1.00 93.31 99 ARG A CA 1
ATOM 799 C C . ARG A 1 99 ? -0.942 4.779 -14.071 1.00 93.31 99 ARG A C 1
ATOM 801 O O . ARG A 1 99 ? -2.060 4.868 -13.567 1.00 93.31 99 ARG A O 1
ATOM 808 N N . THR A 1 100 ? 0.097 5.470 -13.612 1.00 93.88 100 THR A N 1
ATOM 809 C CA . THR A 1 100 ? 0.010 6.350 -12.435 1.00 93.88 100 THR A CA 1
ATOM 810 C C . THR A 1 100 ? -0.141 7.827 -12.795 1.00 93.88 100 THR A C 1
ATOM 812 O O . THR A 1 100 ? -0.558 8.618 -11.947 1.00 93.88 100 THR A O 1
ATOM 815 N N . GLY A 1 101 ? 0.212 8.217 -14.025 1.00 94.75 101 GLY A N 1
ATOM 816 C CA . GLY A 1 101 ? 0.311 9.613 -14.456 1.00 94.75 101 GLY A CA 1
ATOM 817 C C . GLY A 1 101 ? 1.469 10.381 -13.804 1.00 94.75 101 GLY A C 1
ATOM 818 O O . GLY A 1 101 ? 1.536 11.608 -13.905 1.00 94.75 101 GLY A O 1
ATOM 819 N N . MET A 1 102 ? 2.369 9.696 -13.090 1.00 95.81 102 MET A N 1
ATOM 820 C CA . MET A 1 102 ? 3.502 10.319 -12.411 1.00 95.81 102 MET A CA 1
ATOM 821 C C . MET A 1 102 ? 4.691 10.469 -13.353 1.00 95.81 102 MET A C 1
ATOM 823 O O . MET A 1 102 ? 5.090 9.519 -14.012 1.00 95.81 102 MET A O 1
ATOM 827 N N . SER A 1 103 ? 5.351 11.630 -13.319 1.00 96.56 103 SER A N 1
ATOM 828 C CA . SER A 1 103 ? 6.603 11.810 -14.066 1.00 96.56 103 SER A CA 1
ATOM 829 C C . SER A 1 103 ? 7.668 10.787 -13.654 1.00 96.56 103 SER A C 1
ATOM 831 O O . SER A 1 103 ? 7.819 10.483 -12.462 1.00 96.56 103 SER A O 1
ATOM 833 N N . THR A 1 104 ? 8.520 10.387 -14.601 1.00 95.00 104 THR A N 1
ATOM 834 C CA . THR A 1 104 ? 9.665 9.487 -14.368 1.00 95.00 104 THR A CA 1
ATOM 835 C C . THR A 1 104 ? 10.516 9.880 -13.146 1.00 95.00 104 THR A C 1
ATOM 837 O O . THR A 1 104 ? 11.024 9.029 -12.415 1.00 95.00 104 THR A O 1
ATOM 840 N N . LYS A 1 105 ? 10.691 11.186 -12.888 1.00 95.62 105 LYS A N 1
ATOM 841 C CA . LYS A 1 105 ? 11.473 11.688 -11.743 1.00 95.62 105 LYS A CA 1
ATOM 842 C C . LYS A 1 105 ? 10.829 11.328 -10.401 1.00 95.62 105 LYS A C 1
ATOM 844 O O . LYS A 1 105 ? 11.546 10.956 -9.474 1.00 95.62 105 LYS A O 1
ATOM 849 N N . VAL A 1 106 ? 9.505 11.456 -10.301 1.00 96.19 106 VAL A N 1
ATOM 850 C CA . VAL A 1 106 ? 8.743 11.096 -9.096 1.00 96.19 106 VAL A CA 1
ATOM 851 C C . VAL A 1 106 ? 8.785 9.586 -8.903 1.00 96.19 106 VAL A C 1
ATOM 853 O O . VAL A 1 106 ? 9.164 9.133 -7.825 1.00 96.19 106 VAL A O 1
ATOM 856 N N . LEU A 1 107 ? 8.527 8.819 -9.967 1.00 97.12 107 LEU A N 1
ATOM 857 C CA . LEU A 1 107 ? 8.573 7.356 -9.933 1.00 97.12 107 LEU A CA 1
ATOM 858 C C . LEU A 1 107 ? 9.921 6.826 -9.450 1.00 97.12 107 LEU A C 1
ATOM 860 O O . LEU A 1 107 ? 9.954 5.985 -8.561 1.00 97.12 107 LEU A O 1
ATOM 864 N N . ARG A 1 108 ? 11.045 7.367 -9.938 1.00 95.88 108 ARG A N 1
ATOM 865 C CA . ARG A 1 108 ? 12.383 6.977 -9.448 1.00 95.88 108 ARG A CA 1
ATOM 866 C C . ARG A 1 108 ? 12.551 7.200 -7.9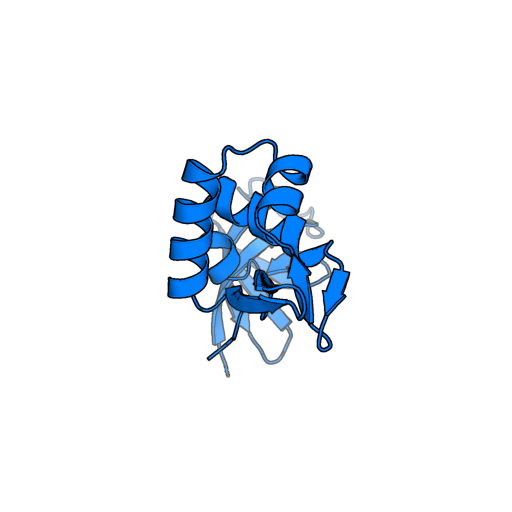44 1.00 95.88 108 ARG A C 1
ATOM 868 O O . ARG A 1 108 ? 13.170 6.376 -7.274 1.00 95.88 108 ARG A O 1
ATOM 875 N N . GLY A 1 109 ? 12.013 8.297 -7.411 1.00 96.50 109 GLY A N 1
ATOM 876 C CA . GLY A 1 109 ? 12.035 8.576 -5.974 1.00 96.50 109 GLY A CA 1
ATOM 877 C C . GLY A 1 109 ? 11.192 7.580 -5.177 1.00 96.50 109 GLY A C 1
ATOM 878 O O . GLY A 1 109 ? 11.672 7.019 -4.192 1.00 96.50 109 GLY A O 1
ATOM 879 N N . VAL A 1 110 ? 9.969 7.322 -5.644 1.00 96.44 110 VAL A N 1
ATOM 880 C CA . VAL A 1 110 ? 9.024 6.381 -5.025 1.00 96.44 110 VAL A CA 1
ATOM 881 C C . VAL A 1 110 ? 9.570 4.951 -5.058 1.00 96.44 110 VAL A C 1
ATOM 883 O O . VAL A 1 110 ? 9.675 4.313 -4.015 1.00 96.44 110 VAL A O 1
ATOM 886 N N . LEU A 1 111 ? 10.017 4.471 -6.220 1.00 96.00 111 LEU A N 1
ATOM 887 C CA . LEU A 1 111 ? 10.607 3.140 -6.391 1.00 96.00 111 LEU A CA 1
ATOM 888 C C . LEU A 1 111 ? 11.870 2.970 -5.541 1.00 96.00 111 LEU A C 1
ATOM 890 O O . LEU A 1 111 ? 12.040 1.939 -4.900 1.00 96.00 111 LEU A O 1
ATOM 894 N N . SER A 1 112 ? 12.728 3.995 -5.445 1.00 95.25 112 SER A N 1
ATOM 895 C CA . SER A 1 112 ? 13.891 3.951 -4.546 1.00 95.25 112 SER A CA 1
ATOM 896 C C . SER A 1 112 ? 13.488 3.796 -3.075 1.00 95.25 112 SER A C 1
ATOM 898 O O . SER A 1 112 ? 14.168 3.093 -2.327 1.00 95.25 112 SER A O 1
ATOM 900 N N . SER A 1 113 ? 12.393 4.432 -2.653 1.00 93.44 113 SER A N 1
ATOM 901 C CA . SER A 1 113 ? 11.839 4.269 -1.306 1.00 93.44 113 SER A CA 1
ATOM 902 C C . SER A 1 113 ? 11.279 2.859 -1.090 1.00 93.44 113 SER A C 1
ATOM 904 O O . SER A 1 113 ? 11.625 2.209 -0.105 1.00 93.44 113 SER A O 1
ATOM 906 N N . LEU A 1 114 ? 10.503 2.338 -2.045 1.00 92.81 114 LEU A N 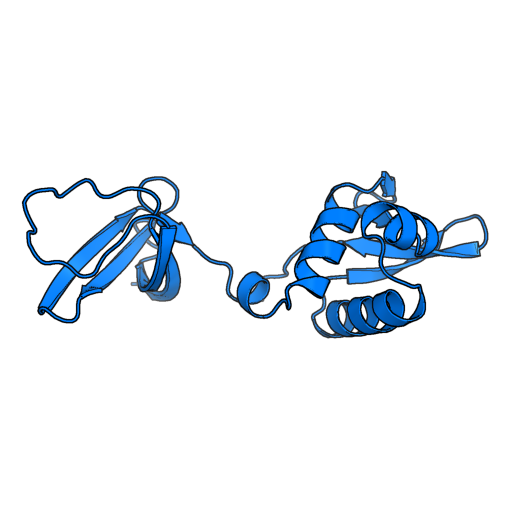1
ATOM 907 C CA . LEU A 1 114 ? 9.929 0.988 -1.995 1.00 92.81 114 LEU A CA 1
ATOM 908 C C . LEU A 1 114 ? 10.993 -0.120 -1.979 1.00 92.81 114 LEU A C 1
ATOM 910 O O . LEU A 1 114 ? 10.843 -1.096 -1.247 1.00 92.81 114 LEU A O 1
ATOM 914 N N . ILE A 1 115 ? 12.092 0.058 -2.718 1.00 92.69 115 ILE A N 1
ATOM 915 C CA . ILE A 1 115 ? 13.245 -0.856 -2.694 1.00 92.69 115 ILE A CA 1
ATOM 916 C C . ILE A 1 115 ? 13.910 -0.859 -1.313 1.00 92.69 115 ILE A C 1
ATOM 918 O O . ILE A 1 115 ? 14.232 -1.917 -0.783 1.00 92.69 115 ILE A O 1
ATOM 922 N N . LYS A 1 116 ? 14.076 0.310 -0.675 1.00 90.00 116 LYS A N 1
ATOM 923 C CA . LYS A 1 116 ? 14.624 0.392 0.696 1.00 90.00 116 LYS A CA 1
ATOM 924 C C . LYS A 1 116 ? 13.726 -0.273 1.739 1.00 90.00 116 LYS A C 1
ATOM 926 O O . LYS A 1 116 ? 14.229 -0.676 2.783 1.00 90.00 116 LYS A O 1
ATOM 931 N N . LYS A 1 117 ? 12.423 -0.355 1.466 1.00 87.25 117 LYS A N 1
ATOM 932 C CA . LYS A 1 117 ? 11.427 -1.042 2.299 1.00 87.25 117 LYS A CA 1
ATOM 933 C C . LYS A 1 117 ? 11.315 -2.544 1.987 1.00 87.25 117 LYS A C 1
ATOM 935 O O . LYS A 1 117 ? 10.489 -3.200 2.604 1.00 87.25 117 LYS A O 1
ATOM 940 N N . ASP A 1 118 ? 12.113 -3.071 1.050 1.00 88.69 118 ASP A N 1
ATOM 941 C CA . ASP A 1 118 ? 12.075 -4.467 0.569 1.00 88.69 118 ASP A CA 1
ATOM 942 C C . ASP A 1 118 ? 10.699 -4.906 0.017 1.00 88.69 118 ASP A C 1
ATOM 944 O O . ASP A 1 118 ? 10.346 -6.080 0.030 1.00 88.69 118 ASP A O 1
ATOM 948 N N . ILE A 1 119 ? 9.911 -3.950 -0.491 1.00 90.19 119 ILE A N 1
ATOM 949 C CA . ILE A 1 119 ? 8.591 -4.208 -1.103 1.00 90.19 119 ILE A CA 1
ATOM 950 C C . ILE A 1 119 ? 8.729 -4.446 -2.613 1.00 90.19 119 ILE A C 1
ATOM 952 O O . ILE A 1 119 ? 7.963 -5.199 -3.220 1.00 90.19 119 ILE A O 1
ATOM 956 N N . VAL A 1 120 ? 9.711 -3.784 -3.227 1.00 93.06 120 VAL A N 1
ATOM 957 C CA . VAL A 1 120 ? 10.000 -3.849 -4.662 1.00 93.06 120 VAL A CA 1
ATOM 958 C C . VAL A 1 120 ? 11.458 -4.226 -4.863 1.00 93.06 120 VAL A C 1
ATOM 960 O O . VAL A 1 120 ? 12.333 -3.761 -4.135 1.00 93.06 120 VAL A O 1
ATOM 963 N N . GLN A 1 121 ? 11.731 -5.019 -5.891 1.00 93.12 121 GLN A N 1
ATOM 964 C CA . GLN A 1 121 ? 13.083 -5.318 -6.350 1.00 93.12 121 GLN A CA 1
ATOM 965 C C . GLN A 1 121 ? 13.271 -4.835 -7.782 1.00 93.12 121 GLN A C 1
ATOM 967 O O . GLN A 1 121 ? 12.392 -4.996 -8.619 1.00 93.12 121 GLN A O 1
ATOM 972 N N . SER A 1 122 ? 14.429 -4.246 -8.073 1.00 93.12 122 SER A N 1
ATOM 973 C CA . SER A 1 122 ? 14.811 -3.919 -9.446 1.00 93.12 122 SER A CA 1
ATOM 974 C C . SER A 1 122 ? 15.484 -5.112 -10.122 1.00 93.12 122 SER A C 1
ATOM 976 O O . SER A 1 122 ? 16.333 -5.766 -9.510 1.00 93.12 122 SER A O 1
ATOM 978 N N . GLY A 1 123 ? 15.170 -5.319 -11.392 1.00 90.44 123 GLY A N 1
ATOM 979 C CA . GLY A 1 123 ? 15.802 -6.277 -12.288 1.00 90.44 123 GLY A CA 1
ATOM 980 C C . GLY A 1 123 ? 15.967 -5.690 -13.688 1.00 90.44 123 GLY A C 1
ATOM 981 O O . GLY A 1 123 ? 15.906 -4.473 -13.889 1.00 90.44 123 GLY A O 1
ATOM 982 N N . GLU A 1 124 ? 16.170 -6.565 -14.664 1.00 90.56 124 GLU A N 1
ATOM 983 C CA . GLU A 1 124 ? 16.328 -6.197 -16.068 1.00 90.56 124 GLU A CA 1
ATOM 984 C C . GLU A 1 124 ? 15.523 -7.170 -16.929 1.00 90.56 124 GLU A C 1
ATOM 986 O O . GLU A 1 124 ? 15.657 -8.387 -16.804 1.00 90.56 124 GLU A O 1
ATOM 991 N N . PHE A 1 125 ? 14.670 -6.634 -17.796 1.00 85.25 125 PHE A N 1
ATOM 992 C CA . PHE A 1 125 ? 13.979 -7.423 -18.804 1.00 85.25 125 PHE A CA 1
ATOM 993 C C . PHE A 1 125 ? 14.972 -7.939 -19.860 1.00 85.25 125 PHE A C 1
ATOM 995 O O . PHE A 1 125 ? 16.003 -7.309 -20.101 1.00 85.25 125 PHE A O 1
ATOM 1002 N N . PRO A 1 126 ? 14.645 -9.013 -20.607 1.00 86.00 126 PRO A N 1
ATOM 1003 C CA . PRO A 1 126 ? 15.516 -9.539 -21.666 1.00 86.00 126 PRO A CA 1
ATOM 1004 C C . PRO A 1 126 ? 15.872 -8.533 -22.775 1.00 86.00 126 PRO A C 1
ATOM 1006 O O . PRO A 1 126 ? 16.827 -8.739 -23.519 1.00 86.00 126 PRO A O 1
ATOM 1009 N N . ASN A 1 127 ? 15.091 -7.458 -22.915 1.00 85.75 127 ASN A N 1
ATOM 1010 C CA . ASN A 1 127 ? 15.317 -6.374 -23.871 1.00 85.75 127 ASN A CA 1
ATOM 1011 C C . ASN A 1 127 ? 16.220 -5.242 -23.331 1.00 85.75 127 ASN A C 1
ATOM 1013 O O . ASN A 1 127 ? 16.422 -4.254 -24.036 1.00 85.75 127 ASN A O 1
ATOM 1017 N N . GLY A 1 128 ? 16.746 -5.369 -22.109 1.00 87.31 128 GLY A N 1
ATOM 1018 C CA . GLY A 1 128 ? 17.620 -4.387 -21.465 1.00 87.31 128 GLY A CA 1
ATOM 1019 C C . GLY A 1 128 ? 16.900 -3.260 -20.717 1.00 87.31 128 GLY A C 1
ATOM 1020 O O . GLY A 1 128 ? 17.551 -2.340 -20.220 1.00 87.31 128 GLY A O 1
ATOM 1021 N N . LEU A 1 129 ? 15.564 -3.285 -20.642 1.00 87.69 129 LEU A N 1
ATOM 1022 C CA . LEU A 1 129 ? 14.805 -2.312 -19.855 1.00 87.69 129 LEU A CA 1
ATOM 1023 C C . LEU A 1 129 ? 14.856 -2.654 -18.365 1.00 87.69 129 LEU A C 1
ATOM 1025 O O . LEU A 1 129 ? 14.804 -3.819 -17.980 1.00 87.69 129 LEU A O 1
ATOM 1029 N N . THR A 1 130 ? 14.905 -1.631 -17.511 1.00 91.31 130 THR A N 1
ATOM 1030 C CA . THR A 1 130 ? 14.810 -1.830 -16.061 1.00 91.31 130 THR A CA 1
ATOM 1031 C C . THR A 1 130 ? 13.418 -2.333 -15.690 1.00 91.31 130 THR A C 1
ATOM 1033 O O . THR A 1 130 ? 12.418 -1.684 -15.999 1.00 91.31 130 THR A O 1
ATOM 1036 N N . ALA A 1 131 ? 13.377 -3.468 -15.000 1.00 92.88 131 ALA A N 1
ATOM 1037 C CA . ALA A 1 131 ? 12.164 -4.084 -14.485 1.00 92.88 131 ALA A CA 1
ATOM 1038 C C . ALA A 1 131 ? 12.023 -3.805 -12.983 1.00 92.88 131 ALA A C 1
ATOM 1040 O O . ALA A 1 131 ? 13.023 -3.728 -12.262 1.00 92.88 131 ALA A O 1
ATOM 1041 N N . PHE A 1 132 ? 10.792 -3.672 -12.500 1.00 94.94 132 PHE A N 1
ATOM 1042 C CA . PHE A 1 132 ? 10.474 -3.551 -11.080 1.00 94.94 132 PHE A CA 1
ATOM 1043 C C . PHE A 1 132 ? 9.498 -4.655 -10.693 1.00 94.94 132 PHE A C 1
ATOM 1045 O O . PHE A 1 132 ? 8.370 -4.668 -11.172 1.00 94.94 132 PHE A O 1
ATOM 1052 N N . HIS A 1 133 ? 9.940 -5.563 -9.828 1.00 93.06 133 HIS A N 1
ATOM 1053 C CA . HIS A 1 133 ? 9.189 -6.727 -9.368 1.00 93.06 133 HIS A CA 1
ATOM 1054 C C . HIS A 1 133 ? 8.555 -6.434 -8.010 1.00 93.06 133 HIS A C 1
ATOM 1056 O O . HIS A 1 133 ? 9.248 -6.018 -7.072 1.00 93.06 133 HIS A O 1
ATOM 1062 N N . TYR A 1 134 ? 7.254 -6.674 -7.876 1.00 92.19 134 TYR A N 1
ATOM 1063 C CA . TYR A 1 134 ? 6.575 -6.633 -6.587 1.00 92.19 134 TYR A CA 1
ATOM 1064 C C . TYR A 1 134 ? 6.843 -7.925 -5.810 1.00 92.19 134 TYR A C 1
ATOM 1066 O O . TYR A 1 134 ? 6.444 -9.007 -6.234 1.00 92.19 134 TYR A O 1
ATOM 1074 N N . ARG A 1 135 ? 7.501 -7.821 -4.649 1.00 86.56 135 ARG A N 1
ATOM 1075 C CA . ARG A 1 135 ? 7.842 -8.992 -3.817 1.00 86.56 135 ARG A CA 1
ATOM 1076 C C . ARG A 1 135 ? 6.770 -9.357 -2.796 1.00 86.56 135 ARG A C 1
ATOM 1078 O O . ARG A 1 135 ? 6.842 -10.419 -2.185 1.00 86.56 135 ARG A O 1
ATOM 1085 N N . GLY A 1 136 ? 5.792 -8.482 -2.589 1.00 72.81 136 GLY A N 1
ATOM 1086 C CA . GLY A 1 136 ? 4.920 -8.573 -1.429 1.00 72.81 136 GLY A CA 1
ATOM 1087 C C . GLY A 1 136 ? 5.525 -7.904 -0.200 1.00 72.81 136 GLY A C 1
ATOM 1088 O O . GLY A 1 136 ? 6.645 -7.399 -0.204 1.00 72.81 136 GLY A O 1
ATOM 1089 N N . ILE A 1 137 ? 4.739 -7.873 0.868 1.00 66.94 137 ILE A N 1
ATOM 1090 C CA . ILE A 1 137 ? 5.170 -7.359 2.161 1.00 66.94 137 ILE A CA 1
ATOM 1091 C C . ILE A 1 137 ? 5.722 -8.539 2.969 1.00 66.94 137 ILE A C 1
ATOM 1093 O O . ILE A 1 137 ? 4.970 -9.350 3.522 1.00 66.94 137 ILE A O 1
ATOM 1097 N N . SER A 1 138 ? 7.048 -8.650 3.019 1.00 48.19 138 SER A N 1
ATOM 1098 C CA . SER A 1 138 ? 7.737 -9.677 3.802 1.00 48.19 138 SER A CA 1
ATOM 1099 C C . SER A 1 138 ? 7.487 -9.468 5.299 1.00 48.19 138 SER A C 1
ATOM 1101 O O . SER A 1 138 ? 7.920 -8.479 5.886 1.00 48.19 138 SER A O 1
ATOM 1103 N N . HIS A 1 139 ? 6.788 -10.414 5.926 1.00 44.94 139 HIS A N 1
ATOM 1104 C CA . HIS A 1 139 ? 6.658 -10.502 7.379 1.00 44.94 139 HIS A CA 1
ATOM 1105 C C . HIS A 1 139 ? 7.886 -11.233 7.941 1.00 44.94 139 HIS A C 1
ATOM 1107 O O . HIS A 1 139 ? 7.943 -12.464 7.888 1.00 44.94 139 HIS A O 1
ATOM 1113 N N . SER A 1 140 ? 8.865 -10.493 8.464 1.00 33.50 140 SER A N 1
ATOM 1114 C CA . SER A 1 140 ? 9.959 -11.043 9.285 1.00 33.50 140 SER A CA 1
ATOM 1115 C C . SER A 1 140 ? 9.748 -10.742 10.760 1.00 33.50 140 SER A C 1
ATOM 1117 O O . SER A 1 140 ? 9.587 -9.539 11.068 1.00 33.50 140 SER A O 1
#

Organism: NCBI:txid1241337